Protein AF-A0A520J3F2-F1 (afdb_monomer_lite)

Radius of gyration: 15.19 Å; chains: 1; bounding box: 31×19×36 Å

pLDDT: mean 96.31, std 1.55, range [90.94, 98.19]

Sequence (45 aa):
MKCRHCAQDLTLPFIDLGSSPPSNSYLTVDALSGPETWYPLRVLT

Foldseek 3Di:
DADPPPRDDFDAWDDWPAKDADPPPDDDPVCPPPDTDIDTDTDTD

Structure (mmCIF, N/CA/C/O backbone):
data_AF-A0A520J3F2-F1
#
_entry.id   AF-A0A520J3F2-F1
#
loop_
_atom_site.group_PDB
_atom_site.id
_atom_site.type_symbol
_atom_site.label_atom_id
_atom_site.label_alt_id
_atom_site.label_comp_id
_atom_site.label_asym_id
_atom_site.label_entity_id
_atom_site.label_seq_id
_atom_site.pdbx_PDB_ins_code
_atom_site.Cartn_x
_atom_site.Cartn_y
_atom_site.Cartn_z
_atom_site.occupancy
_atom_site.B_iso_or_equiv
_atom_site.auth_seq_id
_atom_site.auth_comp_id
_atom_site.auth_asym_id
_atom_site.auth_atom_id
_atom_site.pdbx_PDB_model_num
ATOM 1 N N . MET A 1 1 ? -13.462 -2.544 6.627 1.00 90.94 1 MET A N 1
ATOM 2 C CA . MET A 1 1 ? -12.371 -3.553 6.493 1.00 90.94 1 MET A CA 1
ATOM 3 C C . MET A 1 1 ? -12.442 -4.476 7.701 1.00 90.94 1 MET A C 1
ATOM 5 O O . MET A 1 1 ? -13.064 -4.076 8.669 1.00 90.94 1 MET A O 1
ATOM 9 N N . LYS A 1 2 ? -11.859 -5.679 7.693 1.00 96.94 2 LYS A N 1
ATOM 10 C CA . LYS A 1 2 ? -11.918 -6.579 8.862 1.00 96.94 2 LYS A CA 1
ATOM 11 C C . LYS A 1 2 ? -10.633 -6.484 9.688 1.00 96.94 2 LYS A C 1
ATOM 13 O O . LYS A 1 2 ? -9.541 -6.466 9.117 1.00 96.94 2 LYS A O 1
ATOM 18 N N . CYS A 1 3 ? -10.760 -6.432 11.013 1.00 96.50 3 CYS A N 1
ATOM 19 C CA . CYS A 1 3 ? -9.630 -6.505 11.933 1.00 96.50 3 CYS A CA 1
ATOM 20 C C . CYS A 1 3 ? -8.870 -7.813 11.706 1.00 96.50 3 CYS A C 1
ATOM 22 O O . CYS A 1 3 ? -9.460 -8.890 11.747 1.00 96.50 3 CYS 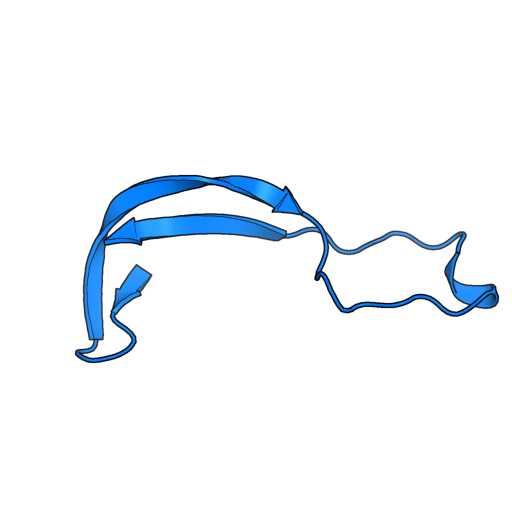A O 1
ATOM 24 N N . ARG A 1 4 ? -7.554 -7.742 11.496 1.00 96.75 4 ARG A N 1
ATOM 25 C CA . ARG A 1 4 ? -6.737 -8.940 11.231 1.00 96.75 4 ARG A CA 1
ATOM 26 C C . ARG A 1 4 ? -6.566 -9.846 12.454 1.00 96.75 4 ARG A C 1
ATOM 28 O O . ARG A 1 4 ? -6.183 -10.995 12.286 1.00 96.75 4 ARG A O 1
ATOM 35 N N . HIS A 1 5 ? -6.835 -9.339 13.656 1.00 97.69 5 HIS A N 1
ATOM 36 C CA . HIS A 1 5 ? -6.734 -10.108 14.896 1.00 97.69 5 HIS A CA 1
ATOM 37 C C . HIS A 1 5 ? -8.058 -10.783 15.278 1.00 97.69 5 HIS A C 1
ATOM 39 O O . HIS A 1 5 ? -8.074 -11.974 15.562 1.00 97.69 5 HIS A O 1
ATOM 45 N N . CYS A 1 6 ? -9.168 -10.037 15.270 1.00 97.69 6 CYS A N 1
ATOM 46 C CA . CYS A 1 6 ? -10.460 -10.522 15.774 1.00 97.69 6 CYS A CA 1
ATOM 47 C C . CYS A 1 6 ? -11.585 -10.576 14.727 1.00 97.69 6 CYS A C 1
ATOM 49 O O . CYS A 1 6 ? -12.712 -10.907 15.075 1.00 97.69 6 CYS A O 1
ATOM 51 N N . ALA A 1 7 ? -11.319 -10.226 13.465 1.00 97.62 7 ALA A N 1
ATOM 52 C CA . ALA A 1 7 ? -12.299 -10.183 12.374 1.00 97.62 7 ALA A CA 1
ATOM 53 C C . ALA A 1 7 ? -13.517 -9.253 12.586 1.00 97.62 7 ALA A C 1
ATOM 55 O O . ALA A 1 7 ? -14.453 -9.279 11.788 1.00 97.62 7 ALA A O 1
ATOM 56 N N . GLN A 1 8 ? -13.501 -8.381 13.597 1.00 98.12 8 GLN A N 1
ATOM 57 C CA . GLN A 1 8 ? -14.516 -7.337 13.754 1.00 98.12 8 GLN A CA 1
ATOM 58 C C . GLN A 1 8 ? -14.447 -6.320 12.604 1.00 98.12 8 GLN A C 1
ATOM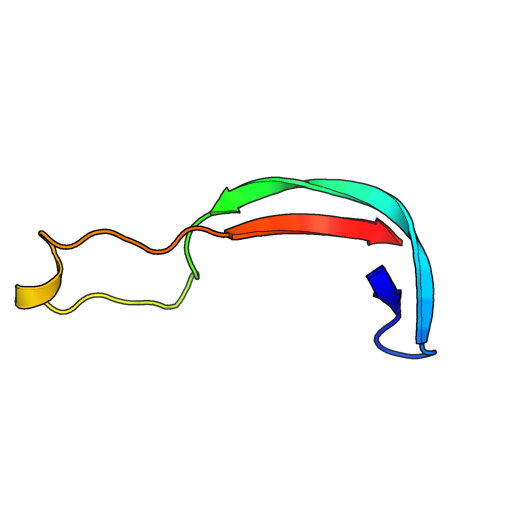 60 O O . GLN A 1 8 ? -13.377 -6.089 12.031 1.00 98.12 8 GLN A O 1
ATOM 65 N N . ASP A 1 9 ? -15.579 -5.707 12.257 1.00 98.06 9 ASP A N 1
ATOM 66 C CA . ASP A 1 9 ? -15.602 -4.616 11.282 1.00 98.06 9 ASP A CA 1
ATOM 67 C C . ASP A 1 9 ? -14.905 -3.358 11.809 1.00 98.06 9 ASP A C 1
ATOM 69 O O . ASP A 1 9 ? -15.280 -2.809 12.841 1.00 98.06 9 ASP A O 1
ATOM 73 N N . LEU A 1 10 ? -13.912 -2.900 11.047 1.00 97.94 10 LEU A N 1
ATOM 74 C CA . LEU A 1 10 ? -13.249 -1.606 11.178 1.00 97.94 10 LEU A CA 1
ATOM 75 C C . LEU A 1 10 ? -14.002 -0.594 10.317 1.00 97.94 10 LEU A C 1
ATOM 77 O O . LEU A 1 10 ? -14.191 -0.822 9.108 1.00 97.94 10 LEU A O 1
ATOM 81 N N . THR A 1 11 ? -14.414 0.506 10.937 1.00 97.06 11 THR A N 1
ATOM 82 C CA . THR A 1 11 ? -15.332 1.496 10.351 1.00 97.06 11 THR A CA 1
ATOM 83 C C . THR A 1 11 ? -14.818 2.923 10.463 1.00 97.06 11 THR A C 1
ATOM 85 O O . THR A 1 11 ? -15.233 3.762 9.665 1.00 97.06 11 THR A O 1
ATOM 88 N N . LEU A 1 12 ? -13.893 3.204 11.384 1.00 97.56 12 LEU A N 1
ATOM 89 C CA . LEU A 1 12 ? -13.377 4.547 11.598 1.00 97.56 12 LEU A CA 1
ATOM 90 C C . LEU A 1 12 ? -12.185 4.800 10.664 1.00 97.56 12 LEU A C 1
ATOM 92 O O . LEU A 1 12 ? -11.192 4.079 10.757 1.00 97.56 12 LEU A O 1
ATOM 96 N N . PRO A 1 13 ? -12.226 5.805 9.773 1.00 96.81 13 PRO A N 1
ATOM 97 C CA . PRO A 1 13 ? -11.054 6.190 8.997 1.00 96.81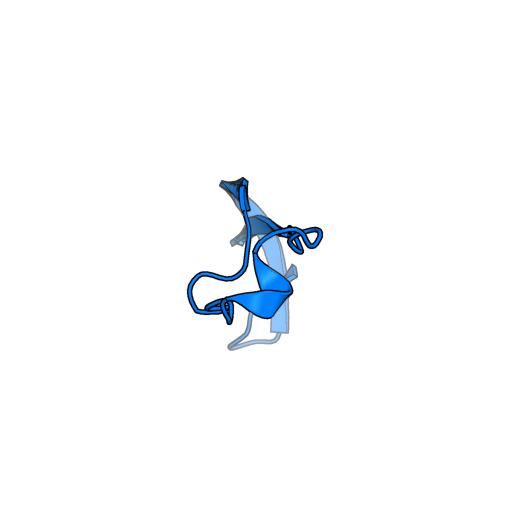 13 PRO A CA 1
ATOM 98 C C . PRO A 1 13 ? -9.977 6.755 9.923 1.00 96.81 13 PRO A C 1
ATOM 100 O O . PRO A 1 13 ? -10.240 7.680 10.687 1.00 96.81 13 PRO A O 1
ATOM 103 N N . PHE A 1 14 ? -8.764 6.216 9.839 1.00 97.62 14 PHE A N 1
ATOM 104 C CA . PHE A 1 14 ? -7.609 6.746 10.560 1.00 97.62 14 PHE A CA 1
ATOM 105 C C . PHE A 1 14 ? -6.793 7.681 9.674 1.00 97.62 14 PHE A C 1
ATOM 107 O O . PHE A 1 14 ? -6.528 8.821 10.046 1.00 97.62 14 PHE A O 1
ATOM 114 N N . ILE A 1 15 ? -6.423 7.205 8.482 1.00 98.19 15 ILE A N 1
ATOM 115 C CA . ILE A 1 15 ? -5.688 7.985 7.486 1.00 98.19 15 ILE A CA 1
ATOM 116 C C . ILE A 1 15 ? -5.945 7.442 6.075 1.00 98.19 15 ILE A C 1
ATOM 118 O O . ILE A 1 15 ? -6.109 6.233 5.878 1.00 98.19 15 ILE A O 1
ATOM 122 N N . ASP A 1 16 ? -5.964 8.345 5.096 1.00 97.38 16 ASP A N 1
ATOM 123 C CA . ASP A 1 16 ? -5.909 8.036 3.666 1.00 97.38 16 ASP A CA 1
ATOM 124 C C . ASP A 1 16 ? -4.540 8.494 3.143 1.00 97.38 16 ASP A C 1
ATOM 126 O O . ASP A 1 16 ? -4.175 9.661 3.290 1.00 97.38 16 ASP A O 1
ATOM 130 N N . LEU A 1 17 ? -3.761 7.562 2.596 1.00 97.56 17 LEU A N 1
ATOM 131 C CA . LEU A 1 17 ? -2.430 7.812 2.034 1.00 97.56 17 LEU A CA 1
ATOM 132 C C . LEU A 1 17 ? -2.482 8.014 0.510 1.00 97.56 17 LEU A C 1
ATOM 134 O O . LEU A 1 17 ? -1.444 8.143 -0.134 1.00 97.56 17 LEU A O 1
ATOM 138 N N . GLY A 1 18 ? -3.681 8.053 -0.074 1.00 97.62 18 GLY A N 1
ATOM 139 C CA . GLY A 1 18 ? -3.893 8.197 -1.504 1.00 97.62 18 GLY A CA 1
ATOM 140 C C . GLY A 1 18 ? -3.597 6.916 -2.278 1.00 97.62 18 GLY A C 1
ATOM 141 O O . GLY A 1 18 ? -3.635 5.807 -1.745 1.00 97.62 18 GLY A O 1
ATOM 142 N N . SER A 1 19 ? -3.346 7.071 -3.577 1.00 97.69 19 SER A N 1
ATOM 143 C CA . SER A 1 19 ? -2.953 5.964 -4.447 1.00 97.69 19 SER A CA 1
ATOM 144 C C . SER A 1 19 ? -1.433 5.862 -4.495 1.00 97.69 19 SER A C 1
ATOM 146 O O . SER A 1 19 ? -0.754 6.881 -4.603 1.00 97.69 19 SER A O 1
ATOM 148 N N . SER A 1 20 ? -0.881 4.655 -4.428 1.00 97.00 20 SER A N 1
ATOM 149 C CA . SER A 1 20 ? 0.567 4.422 -4.520 1.00 97.00 20 SER A CA 1
ATOM 150 C C . SER A 1 20 ? 0.875 3.060 -5.149 1.00 97.00 20 SER A C 1
ATOM 152 O O . SER A 1 20 ? 0.044 2.147 -5.064 1.00 97.00 20 SER A O 1
ATOM 154 N N . PRO A 1 21 ? 2.051 2.891 -5.772 1.00 96.56 21 PRO A N 1
ATOM 155 C CA . PRO A 1 21 ? 2.495 1.591 -6.249 1.00 96.56 21 PRO A CA 1
ATOM 156 C C . PRO A 1 21 ? 2.998 0.707 -5.094 1.00 96.56 21 PRO A C 1
ATOM 158 O O . PRO A 1 21 ? 3.273 1.205 -3.995 1.00 96.56 21 PRO A O 1
ATOM 161 N N . PRO A 1 22 ? 3.136 -0.616 -5.297 1.00 96.19 22 PRO A N 1
ATOM 162 C CA . PRO A 1 22 ? 3.756 -1.487 -4.305 1.00 96.19 22 PRO A CA 1
ATOM 163 C C . PRO A 1 22 ? 5.222 -1.105 -4.075 1.00 96.19 22 PRO A C 1
ATOM 165 O O . PRO A 1 22 ? 6.024 -1.116 -5.005 1.00 96.19 22 PRO A O 1
ATOM 168 N N . SER A 1 23 ? 5.595 -0.856 -2.818 1.00 95.56 23 SER A N 1
ATOM 169 C CA . SER A 1 23 ? 6.925 -0.341 -2.448 1.00 95.56 23 SER A CA 1
ATOM 170 C C . SER A 1 23 ? 8.101 -1.210 -2.903 1.00 95.56 23 SER A C 1
ATOM 172 O O . SER A 1 23 ? 9.205 -0.707 -3.079 1.00 95.56 23 SER A O 1
ATOM 174 N N . ASN A 1 24 ? 7.868 -2.516 -3.071 1.00 95.88 24 ASN A N 1
ATOM 175 C CA . ASN A 1 24 ? 8.904 -3.503 -3.378 1.00 95.88 24 ASN A CA 1
ATOM 176 C C . ASN A 1 24 ? 8.728 -4.121 -4.777 1.00 95.88 24 ASN A C 1
ATOM 178 O O . ASN A 1 24 ? 9.278 -5.186 -5.053 1.00 95.88 24 ASN A O 1
ATOM 182 N N . SER A 1 25 ? 7.943 -3.490 -5.655 1.00 95.00 25 SER A N 1
ATOM 183 C CA . SER A 1 25 ? 7.765 -3.930 -7.043 1.00 95.00 25 SER A CA 1
ATOM 184 C C . SER A 1 25 ? 8.839 -3.326 -7.952 1.00 95.00 25 SER A C 1
ATOM 186 O O . SER A 1 25 ? 8.544 -2.525 -8.836 1.00 95.00 25 SER A O 1
ATOM 188 N N . TYR A 1 26 ? 10.100 -3.693 -7.717 1.00 94.56 26 TYR A N 1
ATOM 189 C CA . TYR A 1 26 ? 11.232 -3.215 -8.514 1.00 94.56 26 TYR A CA 1
ATOM 190 C C . TYR A 1 26 ? 11.115 -3.644 -9.985 1.00 94.56 26 TYR A C 1
ATOM 192 O O . TYR A 1 26 ? 10.736 -4.778 -10.281 1.00 94.56 26 TYR A O 1
ATOM 200 N N . LEU A 1 27 ? 11.474 -2.742 -10.901 1.00 94.69 27 LEU A N 1
ATOM 201 C CA . LEU A 1 27 ? 11.386 -2.967 -12.344 1.00 94.69 27 LEU A CA 1
ATOM 202 C C . LEU A 1 27 ? 12.720 -3.449 -12.924 1.00 94.69 27 LEU A C 1
ATOM 204 O O . LEU A 1 27 ? 13.794 -3.006 -12.514 1.00 94.69 27 LEU A O 1
ATOM 208 N N . THR A 1 28 ? 12.646 -4.327 -13.923 1.00 95.62 28 THR A N 1
ATOM 209 C CA . THR A 1 28 ? 13.769 -4.595 -14.829 1.00 95.62 28 THR A CA 1
ATOM 210 C C . THR A 1 28 ? 13.876 -3.479 -15.867 1.00 95.62 28 THR A C 1
ATOM 212 O O . THR A 1 28 ? 12.925 -2.725 -16.080 1.00 95.62 28 THR A O 1
ATOM 215 N N . VAL A 1 29 ? 15.020 -3.382 -16.551 1.00 97.25 29 VAL A N 1
ATOM 216 C CA . VAL A 1 29 ? 15.239 -2.362 -17.595 1.00 97.25 29 VAL A CA 1
ATOM 217 C C . VAL A 1 29 ? 14.168 -2.438 -18.688 1.00 97.25 29 VAL A C 1
ATOM 219 O O . VAL A 1 29 ? 13.610 -1.410 -19.064 1.00 97.25 29 VAL A O 1
ATOM 222 N N . ASP A 1 30 ? 13.810 -3.649 -19.121 1.00 96.31 30 ASP A N 1
ATOM 223 C CA . ASP A 1 30 ? 12.786 -3.867 -20.152 1.00 96.31 30 ASP A CA 1
ATOM 224 C C . ASP A 1 30 ? 11.378 -3.427 -19.712 1.00 96.31 30 ASP A C 1
ATOM 226 O O . ASP A 1 30 ? 10.525 -3.137 -20.548 1.00 96.31 30 ASP A O 1
ATOM 230 N N . ALA A 1 31 ? 11.122 -3.353 -18.401 1.00 95.19 31 ALA A N 1
ATOM 231 C CA . ALA A 1 31 ? 9.825 -2.983 -17.839 1.00 95.19 31 ALA A CA 1
ATOM 232 C C . ALA A 1 31 ? 9.666 -1.471 -17.584 1.00 95.19 31 ALA A C 1
ATOM 234 O O . ALA A 1 31 ? 8.560 -1.029 -17.280 1.00 95.19 31 ALA A O 1
ATOM 235 N N . LEU A 1 32 ? 10.727 -0.663 -17.727 1.00 94.69 32 LEU A N 1
ATOM 236 C CA . LEU A 1 32 ? 10.719 0.772 -17.389 1.00 94.69 32 LEU A CA 1
ATOM 237 C C . LEU A 1 32 ? 9.712 1.602 -18.195 1.00 94.69 32 LEU A C 1
ATOM 239 O O . LEU A 1 32 ? 9.221 2.614 -17.705 1.00 94.69 32 LEU A O 1
ATOM 243 N N . SER A 1 33 ? 9.425 1.207 -19.437 1.00 95.25 33 SER A N 1
ATOM 244 C CA . SER A 1 33 ? 8.460 1.901 -20.305 1.00 95.25 33 SER A CA 1
ATOM 245 C C . SER A 1 33 ? 7.035 1.353 -20.185 1.00 95.25 33 SER A C 1
ATOM 247 O O . SER A 1 33 ? 6.145 1.779 -20.922 1.00 95.25 33 SER A O 1
ATOM 249 N N . GLY A 1 34 ? 6.820 0.386 -19.291 1.00 93.75 34 GLY A N 1
ATOM 250 C CA . GLY A 1 34 ? 5.517 -0.206 -19.030 1.00 93.75 34 GLY A CA 1
ATOM 251 C C . GLY A 1 34 ? 4.683 0.605 -18.032 1.00 93.75 34 GLY A C 1
ATOM 252 O O . GLY A 1 34 ? 5.211 1.441 -17.297 1.00 93.75 34 GLY A O 1
ATOM 253 N N . PRO A 1 35 ? 3.365 0.361 -17.980 1.00 94.12 35 PRO A N 1
ATOM 254 C CA . PRO A 1 35 ? 2.508 0.937 -16.954 1.00 94.12 35 PRO A CA 1
ATOM 255 C C . PRO A 1 35 ? 2.828 0.347 -15.574 1.00 94.12 35 PRO A C 1
ATOM 257 O O . PRO A 1 35 ? 3.085 -0.849 -15.432 1.00 94.12 35 PRO A O 1
ATOM 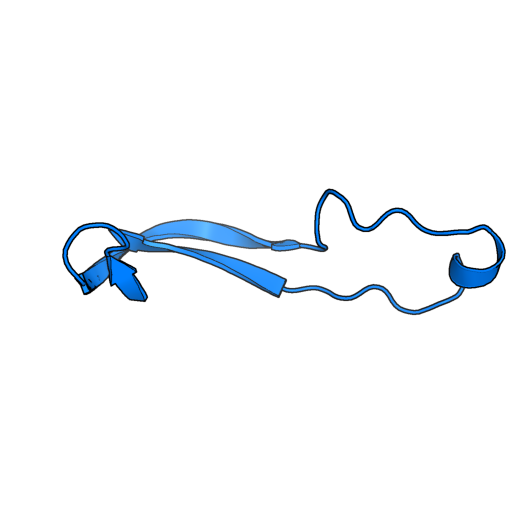260 N N . GLU A 1 36 ? 2.738 1.178 -14.540 1.00 94.19 36 GLU A N 1
ATOM 261 C CA . GLU A 1 36 ? 2.883 0.756 -13.148 1.00 94.19 36 GLU A CA 1
ATOM 262 C C . GLU A 1 36 ? 1.508 0.460 -12.532 1.00 94.19 36 GLU A C 1
ATOM 264 O O . GLU A 1 36 ? 0.508 1.096 -12.872 1.00 94.19 36 GLU A O 1
ATOM 269 N N . THR A 1 37 ? 1.431 -0.511 -11.620 1.00 94.75 37 THR A N 1
ATOM 270 C CA . THR A 1 37 ? 0.179 -0.807 -10.908 1.00 94.75 37 THR A CA 1
ATOM 271 C C . THR A 1 37 ? 0.058 0.065 -9.667 1.00 94.75 37 THR A C 1
ATOM 273 O O . THR A 1 37 ? 0.977 0.107 -8.856 1.00 94.75 37 THR A O 1
ATOM 276 N N . TRP A 1 38 ? -1.093 0.711 -9.488 1.00 97.38 38 TRP A N 1
ATOM 277 C CA . TRP A 1 38 ? -1.356 1.632 -8.382 1.00 97.38 38 TRP A CA 1
ATOM 278 C 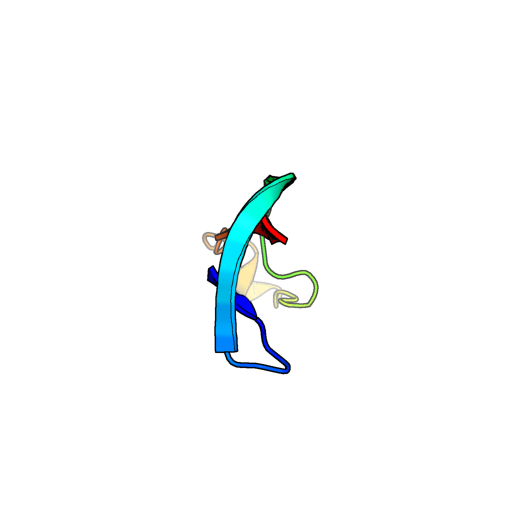C . TRP A 1 38 ? -2.561 1.170 -7.563 1.00 97.38 38 TRP A C 1
ATOM 280 O O . TRP A 1 38 ? -3.567 0.734 -8.123 1.00 97.38 38 TRP A O 1
ATOM 290 N N . TYR A 1 39 ? -2.469 1.290 -6.238 1.00 96.94 39 TYR A N 1
ATOM 291 C CA . TYR A 1 39 ? -3.513 0.873 -5.303 1.00 96.94 39 TYR A CA 1
ATOM 292 C C . TYR A 1 39 ? -3.892 2.009 -4.350 1.00 96.94 39 TYR A C 1
ATOM 294 O O . TYR A 1 39 ? -3.000 2.702 -3.856 1.00 96.94 39 TYR A O 1
ATOM 302 N N . PRO A 1 40 ? -5.185 2.176 -4.020 1.00 97.06 40 PRO A N 1
ATOM 303 C CA . PRO A 1 40 ? -5.603 3.093 -2.970 1.00 97.06 40 PRO A CA 1
ATOM 304 C C . PRO A 1 40 ? -5.235 2.535 -1.588 1.00 97.06 40 PRO A C 1
ATOM 306 O O . PRO A 1 40 ? -5.525 1.379 -1.270 1.00 97.06 40 PRO A O 1
ATOM 309 N N . LEU A 1 41 ? -4.644 3.375 -0.743 1.00 96.75 41 LEU A N 1
ATOM 310 C CA . LEU A 1 41 ? -4.168 3.019 0.589 1.00 96.75 41 LEU A CA 1
ATOM 311 C C . LEU A 1 41 ? -4.970 3.760 1.659 1.00 96.75 41 LEU A C 1
ATOM 313 O O . LEU A 1 41 ? -4.728 4.926 1.960 1.00 96.75 41 LEU A O 1
ATOM 317 N N . ARG A 1 42 ? -5.913 3.045 2.277 1.00 96.38 42 ARG A N 1
ATOM 318 C CA . ARG A 1 42 ? -6.720 3.546 3.396 1.00 96.38 42 ARG A CA 1
ATOM 31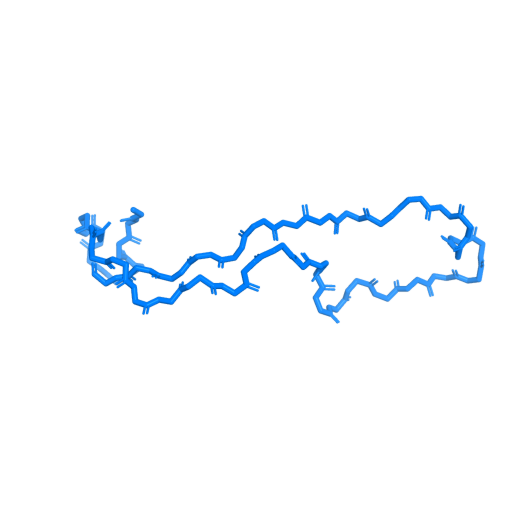9 C C . ARG A 1 42 ? -6.529 2.680 4.625 1.00 96.38 42 ARG A C 1
ATOM 321 O O . ARG A 1 42 ? -6.595 1.455 4.538 1.00 96.38 42 ARG A O 1
ATOM 328 N N . VAL A 1 43 ? -6.356 3.320 5.774 1.00 96.50 43 VAL A N 1
ATOM 329 C CA . VAL A 1 43 ? -6.242 2.656 7.074 1.00 96.50 43 VAL A CA 1
ATOM 330 C C . VAL A 1 43 ? -7.486 2.975 7.893 1.00 96.50 43 VAL A C 1
ATOM 332 O O . VAL A 1 43 ? -7.866 4.138 8.027 1.00 96.50 43 VAL A O 1
ATOM 335 N N . LEU A 1 44 ? -8.129 1.933 8.424 1.00 97.81 44 LEU A N 1
ATOM 336 C CA . LEU A 1 44 ? -9.277 2.054 9.320 1.00 97.81 44 LEU A CA 1
ATOM 337 C C . LEU A 1 44 ? -8.961 1.405 10.669 1.00 97.81 44 LEU A C 1
ATOM 339 O O . LEU A 1 44 ? -8.111 0.512 10.742 1.00 97.81 44 LEU A O 1
ATOM 343 N N . THR A 1 45 ? -9.692 1.833 11.694 1.00 92.81 45 THR A N 1
ATOM 344 C CA . THR A 1 45 ? -9.746 1.254 13.042 1.00 92.81 45 THR A CA 1
ATOM 345 C C . THR A 1 45 ? -11.169 0.848 13.416 1.00 92.81 45 THR A C 1
ATOM 347 O O . THR A 1 45 ? -12.135 1.170 12.678 1.00 92.81 45 THR A O 1
#

Secondary structure (DSSP, 8-state):
-B-TTT-PBP-SEEEEEEEE--TT-PPPGGGTTSPPP-EEEEEE-